Protein AF-A0A9D6YFM6-F1 (afdb_monomer_lite)

Foldseek 3Di:
DEEAEDPFDFDFFADPVLVVLLVVLLQVLLCVQCVPVHWDWYWYWDWDQDDDDDDPDFRTKIKIKTWTAFGQDPDDPCPSVPCNQVSQVRGPRKDWDKDDDHNGTIMIIIITGGDPDGDPD

Secondary structure (DSSP, 8-state):
-EEE--S----B-S-HHHHHHHHHHHHHHHHHHHTTT--EEEEEEEEE--SSPPSTT---EEEEEEEEE----S----TTTTTHHHHHHTSTT-EEEEEEETTTEEEEEEEEEB-SSPPP-

Sequence (121 aa):
MTVDVPAAVPPVLGDRSQLMQVQLNLATNAIEAMAEAGGELILRTRVEALRGPLPRGAPATVVVEVAAFYTTKADGTGLGLSIVPALVEEQPGATIAVESAPRRGTTFRVAMPAVEGESPG

pLDDT: mean 81.33, std 14.36, range [44.56, 94.94]

Structure (mmCIF, N/CA/C/O backbone):
data_AF-A0A9D6YFM6-F1
#
_entry.id   AF-A0A9D6YFM6-F1
#
loop_
_atom_site.group_PDB
_atom_site.id
_atom_site.type_symbol
_atom_site.label_atom_id
_atom_site.label_alt_id
_atom_site.label_comp_id
_atom_site.label_asym_id
_atom_site.label_entity_id
_atom_site.label_seq_id
_atom_site.pdbx_PDB_ins_code
_atom_site.Cartn_x
_atom_site.Cartn_y
_atom_site.Cartn_z
_atom_site.occupancy
_atom_site.B_iso_or_equiv
_atom_site.auth_seq_id
_atom_site.auth_comp_id
_atom_site.auth_asym_id
_atom_site.auth_atom_id
_atom_site.pdbx_PDB_model_num
ATOM 1 N N . MET A 1 1 ? -0.130 6.367 -15.678 1.00 87.06 1 MET A N 1
ATOM 2 C CA . MET A 1 1 ? -0.482 6.228 -14.252 1.00 87.06 1 MET A CA 1
ATOM 3 C C . MET A 1 1 ? -1.989 6.211 -14.163 1.00 87.06 1 MET A C 1
ATOM 5 O O . MET A 1 1 ? -2.606 7.097 -14.743 1.00 87.06 1 MET A O 1
ATOM 9 N N . THR A 1 2 ? -2.541 5.239 -13.451 1.00 93.12 2 THR A N 1
ATOM 10 C CA . THR A 1 2 ? -3.982 5.075 -13.249 1.00 93.12 2 THR A CA 1
ATOM 11 C C . THR A 1 2 ? -4.283 5.150 -11.758 1.00 93.12 2 THR A C 1
ATOM 13 O O . THR A 1 2 ? -3.573 4.546 -10.956 1.00 93.12 2 THR A O 1
ATOM 16 N N . VAL A 1 3 ? -5.307 5.919 -11.390 1.00 93.56 3 VAL A N 1
ATOM 17 C CA . VAL A 1 3 ? -5.756 6.088 -10.003 1.00 93.56 3 VAL A CA 1
ATOM 18 C C . VAL A 1 3 ? -7.203 5.622 -9.917 1.00 93.56 3 VAL A C 1
ATOM 20 O O . VAL A 1 3 ? -8.061 6.145 -10.622 1.00 93.56 3 VAL A O 1
ATOM 23 N N . ASP A 1 4 ? -7.449 4.627 -9.075 1.00 93.94 4 ASP A N 1
ATOM 24 C CA . ASP A 1 4 ? -8.744 3.977 -8.887 1.00 93.94 4 ASP A CA 1
ATOM 25 C C . ASP A 1 4 ? -9.110 4.024 -7.399 1.00 93.94 4 ASP A C 1
ATOM 27 O O . ASP A 1 4 ? -8.656 3.212 -6.594 1.00 93.94 4 ASP A O 1
ATOM 31 N N . VAL A 1 5 ? -9.866 5.049 -7.010 1.00 90.75 5 VAL A N 1
ATOM 32 C CA . VAL A 1 5 ? -10.253 5.293 -5.617 1.00 90.75 5 VAL A CA 1
ATOM 33 C C . VAL A 1 5 ? -11.779 5.378 -5.548 1.00 90.75 5 VAL A C 1
ATOM 35 O O . VAL A 1 5 ? -12.371 6.140 -6.317 1.00 90.75 5 VAL A O 1
ATOM 38 N N . PRO A 1 6 ? -12.438 4.622 -4.649 1.00 88.81 6 PRO A N 1
ATOM 39 C CA . PRO A 1 6 ? -13.878 4.710 -4.452 1.00 88.81 6 PRO A CA 1
ATOM 40 C C . PRO A 1 6 ? -14.305 6.128 -4.065 1.00 88.81 6 PRO A C 1
ATOM 42 O O . PRO A 1 6 ? -13.567 6.840 -3.389 1.00 88.81 6 PRO A O 1
ATOM 45 N N . ALA A 1 7 ? -15.534 6.511 -4.422 1.00 85.69 7 ALA A N 1
ATOM 46 C CA . ALA A 1 7 ? -16.086 7.826 -4.080 1.00 85.69 7 ALA A CA 1
ATOM 47 C C . ALA A 1 7 ? -16.123 8.096 -2.564 1.00 85.69 7 ALA A C 1
ATOM 49 O O . ALA A 1 7 ? -16.061 9.246 -2.141 1.00 85.69 7 ALA A O 1
ATOM 50 N N . ALA A 1 8 ? -16.213 7.035 -1.759 1.00 86.00 8 ALA A N 1
ATOM 51 C CA . ALA A 1 8 ? -16.137 7.101 -0.311 1.00 86.00 8 ALA A CA 1
ATOM 52 C C . ALA A 1 8 ? -15.211 5.999 0.209 1.00 86.00 8 ALA A C 1
ATOM 54 O O . ALA A 1 8 ? -15.363 4.825 -0.137 1.00 86.00 8 ALA A O 1
ATOM 55 N N . VAL A 1 9 ? -14.270 6.390 1.064 1.00 87.19 9 VAL A N 1
ATOM 56 C CA . VAL A 1 9 ? -13.385 5.489 1.801 1.00 87.19 9 VAL A CA 1
ATOM 57 C C . VAL A 1 9 ? -13.554 5.831 3.280 1.00 87.19 9 VAL A C 1
ATOM 59 O O . VAL A 1 9 ? -13.478 7.017 3.624 1.00 87.19 9 VAL A O 1
ATOM 62 N N . PRO A 1 10 ? -13.834 4.845 4.150 1.00 89.44 10 PRO A N 1
ATOM 63 C CA . PRO A 1 10 ? -13.932 5.106 5.575 1.00 89.44 10 PRO A CA 1
ATOM 64 C C . PRO A 1 10 ? -12.566 5.558 6.116 1.00 89.44 10 PRO A C 1
ATOM 66 O O . PRO A 1 10 ? -11.527 5.134 5.597 1.00 89.44 10 PRO A O 1
ATOM 69 N N . PRO A 1 11 ? -12.547 6.407 7.150 1.00 89.56 11 PRO A N 1
ATOM 70 C CA . PRO A 1 11 ? -11.308 6.840 7.769 1.00 89.56 11 PRO A CA 1
ATOM 71 C C . PRO A 1 11 ? -10.564 5.649 8.383 1.00 89.56 11 PRO A C 1
ATOM 73 O O . PRO A 1 11 ? -11.156 4.648 8.788 1.00 89.56 11 PRO A O 1
ATOM 76 N N . VAL A 1 12 ? -9.244 5.780 8.471 1.00 90.12 12 VAL A N 1
ATOM 77 C CA . VAL A 1 12 ? -8.339 4.828 9.127 1.00 90.12 12 VAL A CA 1
ATOM 78 C C . VAL A 1 12 ? -7.552 5.562 10.206 1.00 90.12 12 VAL A C 1
ATOM 80 O O . VAL A 1 12 ? -7.295 6.761 10.081 1.00 90.12 12 VAL A O 1
ATOM 83 N N . LEU A 1 13 ? -7.161 4.857 11.267 1.00 87.06 13 LEU A N 1
ATOM 84 C CA . LEU A 1 13 ? -6.239 5.408 12.261 1.00 87.06 13 LEU A CA 1
ATOM 85 C C . LEU A 1 13 ? -4.803 5.312 11.748 1.00 87.06 13 LEU A C 1
ATOM 87 O O . LEU A 1 13 ? -4.352 4.236 11.366 1.00 87.06 13 LEU A O 1
ATOM 91 N N . GLY A 1 14 ? -4.081 6.426 11.791 1.00 88.31 14 GLY A N 1
ATOM 92 C CA . GLY A 1 14 ? -2.666 6.467 11.446 1.00 88.31 14 GLY A CA 1
ATOM 93 C C . GLY A 1 14 ? -2.138 7.888 11.313 1.00 88.31 14 GLY A C 1
ATOM 94 O O . GLY A 1 14 ? -2.898 8.861 11.290 1.00 88.31 14 GLY A O 1
ATOM 95 N N . ASP A 1 15 ? -0.821 8.008 11.210 1.00 94.19 15 ASP A N 1
ATOM 96 C CA . ASP A 1 15 ? -0.162 9.273 10.922 1.00 94.19 15 ASP A CA 1
ATOM 97 C C . ASP A 1 15 ? -0.226 9.568 9.416 1.00 94.19 15 ASP A C 1
ATOM 99 O O . ASP A 1 15 ? 0.347 8.868 8.575 1.00 94.19 15 ASP A O 1
ATOM 103 N N . ARG A 1 16 ? -0.923 10.651 9.057 1.00 92.38 16 ARG A N 1
ATOM 104 C CA . ARG A 1 16 ? -1.108 11.072 7.661 1.00 92.38 16 ARG A CA 1
ATOM 105 C C . ARG A 1 16 ? 0.217 11.305 6.930 1.00 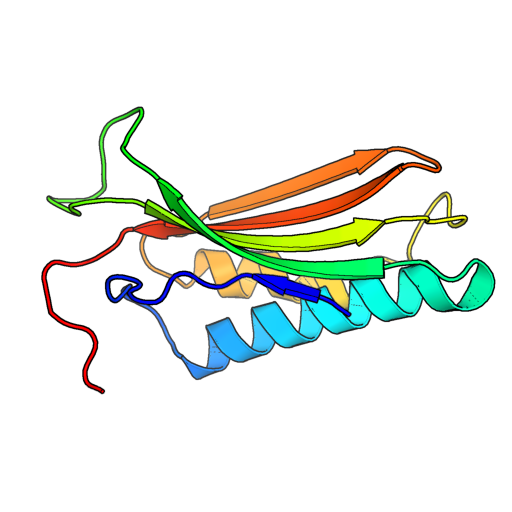92.38 16 ARG A C 1
ATOM 107 O O . ARG A 1 16 ? 0.302 11.028 5.735 1.00 92.38 16 ARG A O 1
ATOM 114 N N . SER A 1 17 ? 1.221 11.862 7.605 1.00 93.56 17 SER A N 1
ATOM 115 C CA . SER A 1 17 ? 2.514 12.183 6.994 1.00 93.56 17 SER A CA 1
ATOM 116 C C . SER A 1 17 ? 3.327 10.920 6.710 1.00 93.56 17 SER A C 1
ATOM 118 O O . SER A 1 17 ? 3.870 10.783 5.613 1.00 93.56 17 SER A O 1
ATOM 120 N N . GLN A 1 18 ? 3.314 9.953 7.630 1.00 94.06 18 GLN A N 1
ATOM 121 C CA . GLN A 1 18 ? 3.963 8.653 7.451 1.00 94.06 18 GLN A CA 1
ATOM 122 C C . GLN A 1 18 ? 3.280 7.837 6.349 1.00 94.06 18 GLN A C 1
ATOM 124 O O . GLN A 1 18 ? 3.955 7.302 5.472 1.00 94.06 18 GLN A O 1
ATOM 129 N N . LEU A 1 19 ? 1.944 7.811 6.318 1.00 92.38 19 LEU A N 1
ATOM 130 C CA . LEU A 1 19 ? 1.184 7.142 5.257 1.00 92.38 19 LEU A CA 1
ATOM 131 C C . LEU A 1 19 ? 1.419 7.774 3.880 1.00 92.38 19 LEU A C 1
ATOM 133 O O . LEU A 1 19 ? 1.541 7.062 2.882 1.00 92.38 19 LEU A O 1
ATOM 137 N N . MET A 1 20 ? 1.531 9.103 3.814 1.00 92.56 20 MET A N 1
ATOM 138 C CA . MET A 1 20 ? 1.923 9.798 2.587 1.00 92.56 20 MET A CA 1
ATOM 139 C C . MET A 1 20 ? 3.337 9.391 2.154 1.00 92.56 20 MET A C 1
ATOM 141 O O . MET A 1 20 ? 3.570 9.117 0.979 1.00 92.56 20 MET A O 1
ATOM 145 N N . GLN A 1 21 ? 4.278 9.294 3.094 1.00 92.56 21 GLN A N 1
ATOM 146 C CA . GLN A 1 21 ? 5.642 8.861 2.802 1.00 92.56 21 GLN A CA 1
ATOM 147 C C . GLN A 1 21 ? 5.698 7.407 2.309 1.00 92.56 21 GLN A C 1
ATOM 149 O O . GLN A 1 21 ? 6.418 7.122 1.354 1.00 92.56 21 GLN A O 1
ATOM 154 N N . VAL A 1 22 ? 4.894 6.504 2.882 1.00 92.62 22 VAL A N 1
ATOM 155 C CA . VAL A 1 22 ? 4.722 5.129 2.381 1.00 92.62 22 VAL A CA 1
ATOM 156 C C . VAL A 1 22 ? 4.281 5.143 0.919 1.00 92.62 22 VAL A C 1
ATOM 158 O O . VAL A 1 22 ? 4.918 4.506 0.080 1.00 92.62 22 VAL A O 1
ATOM 161 N N . GLN A 1 23 ? 3.236 5.906 0.592 1.00 90.94 23 GLN A N 1
ATOM 162 C CA . GLN A 1 23 ? 2.719 5.997 -0.777 1.00 90.94 23 GLN A CA 1
ATOM 163 C C . GLN A 1 23 ? 3.770 6.541 -1.749 1.00 90.94 23 GLN A C 1
ATOM 165 O O . GLN A 1 23 ? 3.963 5.972 -2.823 1.00 90.94 23 GLN A O 1
ATOM 170 N N . LEU A 1 24 ? 4.487 7.600 -1.364 1.00 91.31 24 LEU A N 1
ATOM 171 C CA . LEU A 1 24 ? 5.536 8.198 -2.190 1.00 91.31 24 LEU A CA 1
ATOM 172 C C . LEU A 1 24 ? 6.703 7.236 -2.428 1.00 91.31 24 LEU A C 1
ATOM 174 O O . LEU A 1 24 ? 7.169 7.119 -3.560 1.00 91.31 24 LEU A O 1
ATOM 178 N N . ASN A 1 25 ? 7.145 6.514 -1.400 1.00 90.75 25 ASN A N 1
ATOM 179 C CA . ASN A 1 25 ? 8.236 5.550 -1.525 1.00 90.75 25 ASN A CA 1
ATOM 180 C C . ASN A 1 25 ? 7.853 4.385 -2.442 1.00 90.75 25 ASN A C 1
ATOM 182 O O . ASN A 1 25 ? 8.623 4.014 -3.328 1.00 90.75 25 ASN A O 1
ATOM 186 N N . LEU A 1 26 ? 6.643 3.841 -2.278 1.00 90.94 26 LEU A N 1
ATOM 187 C CA . LEU A 1 26 ? 6.140 2.760 -3.124 1.00 90.94 26 LEU A CA 1
ATOM 188 C C . LEU A 1 26 ? 5.956 3.211 -4.579 1.00 90.94 26 LEU A C 1
ATOM 190 O O . LEU A 1 26 ? 6.362 2.494 -5.494 1.00 90.94 26 LEU A O 1
ATOM 194 N N . ALA A 1 27 ? 5.395 4.403 -4.803 1.00 90.00 27 ALA A N 1
ATOM 195 C CA . ALA A 1 27 ? 5.218 4.960 -6.142 1.00 90.00 27 ALA A CA 1
ATOM 196 C C . ALA A 1 27 ? 6.563 5.257 -6.823 1.00 90.00 27 ALA A C 1
ATOM 198 O O . ALA A 1 27 ? 6.737 4.941 -7.998 1.00 90.00 27 ALA A O 1
ATOM 199 N N . THR A 1 28 ? 7.533 5.800 -6.083 1.00 88.69 28 THR A N 1
ATOM 200 C CA . THR A 1 28 ? 8.889 6.056 -6.592 1.00 88.69 28 THR A CA 1
ATOM 201 C C . THR A 1 28 ? 9.569 4.748 -6.983 1.00 88.69 28 THR A C 1
ATOM 203 O O . THR A 1 28 ? 10.030 4.615 -8.113 1.00 88.69 28 THR A O 1
ATOM 206 N N . ASN A 1 29 ? 9.520 3.736 -6.111 1.00 86.44 29 ASN A N 1
ATOM 207 C CA . ASN A 1 29 ? 10.062 2.408 -6.400 1.00 86.44 29 ASN A CA 1
ATOM 208 C C . ASN A 1 29 ? 9.400 1.766 -7.636 1.00 86.44 29 ASN A C 1
ATOM 210 O O . ASN A 1 29 ? 10.068 1.143 -8.459 1.00 86.44 29 ASN A O 1
ATOM 214 N N . ALA A 1 30 ? 8.088 1.943 -7.800 1.00 86.44 30 ALA A N 1
ATOM 215 C CA . ALA A 1 30 ? 7.368 1.475 -8.979 1.00 86.44 30 ALA A CA 1
ATOM 216 C C . ALA A 1 30 ? 7.828 2.194 -10.263 1.00 86.44 30 ALA A C 1
ATOM 218 O O . ALA A 1 30 ? 8.066 1.540 -11.277 1.00 86.44 30 ALA A O 1
ATOM 219 N N . ILE A 1 31 ? 8.006 3.518 -10.228 1.00 86.50 31 ILE A N 1
ATOM 220 C CA . ILE A 1 31 ? 8.504 4.309 -11.366 1.00 86.50 31 ILE A CA 1
ATOM 221 C C . ILE A 1 31 ? 9.936 3.899 -11.741 1.00 86.50 31 ILE A C 1
ATOM 223 O O . ILE A 1 31 ? 10.224 3.676 -12.916 1.00 86.50 31 ILE A O 1
ATOM 227 N N . GLU A 1 32 ? 10.819 3.730 -10.758 1.00 84.06 32 GLU A N 1
ATOM 228 C CA . GLU A 1 32 ? 12.207 3.295 -10.965 1.00 84.06 32 GLU A CA 1
ATOM 229 C C . GLU A 1 32 ? 12.314 1.878 -11.554 1.00 84.06 32 GLU A C 1
ATOM 231 O O . GLU A 1 32 ? 13.238 1.579 -12.324 1.00 84.06 32 GLU A O 1
ATOM 236 N N . ALA A 1 33 ? 11.370 0.995 -11.215 1.00 79.50 33 ALA A N 1
ATOM 237 C CA . ALA A 1 33 ? 11.284 -0.350 -11.778 1.00 79.50 33 ALA A CA 1
ATOM 238 C C . ALA A 1 33 ? 10.860 -0.344 -13.258 1.00 79.50 33 ALA A C 1
ATOM 240 O O . ALA A 1 33 ? 11.297 -1.202 -14.024 1.00 79.50 33 ALA A O 1
ATOM 241 N N . MET A 1 34 ? 10.057 0.641 -13.668 1.00 83.50 34 MET A N 1
ATOM 242 C CA . MET A 1 34 ? 9.565 0.796 -15.042 1.00 83.50 34 MET A CA 1
ATOM 243 C C . MET A 1 34 ? 10.477 1.658 -15.929 1.00 83.50 34 MET A C 1
ATOM 245 O O . MET A 1 34 ? 10.216 1.777 -17.124 1.00 83.50 34 MET A O 1
ATOM 249 N N . ALA A 1 35 ? 11.537 2.264 -15.382 1.00 83.06 35 ALA A N 1
ATOM 250 C CA . ALA A 1 35 ? 12.348 3.269 -16.077 1.00 83.06 35 ALA A CA 1
ATOM 251 C C . ALA A 1 35 ? 12.946 2.798 -17.422 1.00 83.06 35 ALA A C 1
ATOM 253 O O . ALA A 1 35 ? 13.111 3.607 -18.330 1.00 83.06 35 ALA A O 1
ATOM 254 N N . GLU A 1 36 ? 13.258 1.506 -17.561 1.00 78.00 36 GLU A N 1
ATOM 255 C CA . GLU A 1 36 ? 13.866 0.943 -18.779 1.00 78.00 36 GLU A CA 1
ATOM 256 C C . GLU A 1 36 ? 12.839 0.350 -19.749 1.00 78.00 36 GLU A C 1
ATOM 258 O O . GLU A 1 36 ? 12.910 0.575 -20.955 1.00 78.00 36 GLU A O 1
ATOM 263 N N . ALA A 1 37 ? 11.896 -0.438 -19.231 1.00 77.19 37 ALA A N 1
ATOM 264 C CA . ALA A 1 37 ? 10.959 -1.216 -20.042 1.00 77.19 37 ALA A CA 1
ATOM 265 C C . ALA A 1 37 ? 9.636 -0.489 -20.315 1.00 77.19 37 ALA A C 1
ATOM 267 O O . ALA A 1 37 ? 8.812 -0.970 -21.093 1.00 77.19 37 ALA A O 1
ATOM 268 N N . GLY A 1 38 ? 9.418 0.645 -19.647 1.00 80.19 38 GLY A N 1
ATOM 269 C CA . GLY A 1 38 ? 8.094 1.221 -19.501 1.00 80.19 38 GLY A CA 1
ATOM 270 C C . GLY A 1 38 ? 7.185 0.332 -18.652 1.00 80.19 38 GLY A C 1
ATOM 271 O O . GLY A 1 38 ? 7.593 -0.691 -18.098 1.00 80.19 38 GLY A O 1
ATOM 272 N N . GLY A 1 39 ? 5.932 0.751 -18.534 1.00 84.75 39 GLY A N 1
ATOM 273 C CA . GLY A 1 39 ? 4.946 0.054 -17.729 1.00 84.75 39 GLY A CA 1
ATOM 274 C C . GLY A 1 39 ? 3.802 0.959 -17.313 1.00 84.75 39 GLY A C 1
ATOM 275 O O . GLY A 1 39 ? 3.702 2.114 -17.739 1.00 84.75 39 GLY A O 1
ATOM 276 N N . GLU A 1 40 ? 2.941 0.425 -16.457 1.00 89.94 40 GLU A N 1
ATOM 277 C CA . GLU A 1 40 ? 1.834 1.172 -15.875 1.00 89.94 40 GLU A CA 1
ATOM 278 C C . GLU A 1 40 ? 1.909 1.148 -14.347 1.00 89.94 40 GLU A C 1
ATOM 280 O O . GLU A 1 40 ? 1.856 0.084 -13.729 1.00 89.94 40 GLU A O 1
ATOM 285 N N . LEU A 1 41 ? 1.994 2.342 -13.746 1.00 90.81 41 LEU A N 1
ATOM 286 C CA . LEU A 1 41 ? 1.739 2.545 -12.321 1.00 90.81 41 LEU A CA 1
ATOM 287 C C . LEU A 1 41 ? 0.231 2.622 -12.083 1.00 90.81 41 LEU A C 1
ATOM 289 O O . LEU A 1 41 ? -0.427 3.514 -12.628 1.00 90.81 41 LEU A O 1
ATOM 293 N N . ILE A 1 42 ? -0.281 1.743 -11.228 1.00 93.06 42 ILE A N 1
ATOM 294 C CA . ILE A 1 42 ? -1.666 1.731 -10.765 1.00 93.06 42 ILE A CA 1
ATOM 295 C C . ILE A 1 42 ? -1.684 1.963 -9.255 1.00 93.06 42 ILE A C 1
ATOM 297 O O . ILE A 1 42 ? -1.072 1.211 -8.497 1.00 93.06 42 ILE A O 1
ATOM 301 N N . LEU A 1 43 ? -2.408 2.996 -8.835 1.00 93.50 43 LEU A N 1
ATOM 302 C CA . LEU A 1 43 ? -2.743 3.271 -7.442 1.00 93.50 43 LEU A CA 1
ATOM 303 C C . LEU A 1 43 ? -4.219 2.949 -7.248 1.00 93.50 43 LEU A C 1
ATOM 305 O O . LEU A 1 43 ? -5.066 3.554 -7.906 1.00 93.50 43 LEU A O 1
ATOM 309 N N . ARG A 1 44 ? -4.533 1.996 -6.372 1.00 94.94 44 ARG A N 1
ATOM 310 C CA . ARG A 1 44 ? -5.917 1.599 -6.116 1.00 94.94 44 ARG A CA 1
ATOM 311 C C . ARG A 1 44 ? -6.234 1.588 -4.633 1.00 94.94 44 ARG A C 1
ATOM 313 O O . ARG A 1 44 ? -5.442 1.091 -3.844 1.00 94.94 44 ARG A O 1
ATOM 320 N N . THR A 1 45 ? -7.427 2.044 -4.277 1.00 94.44 45 THR A N 1
ATOM 321 C CA . THR A 1 45 ? -7.993 1.844 -2.942 1.00 94.44 45 THR A CA 1
ATOM 322 C C . THR A 1 45 ? -9.168 0.877 -3.019 1.00 94.44 45 THR A C 1
ATOM 324 O O . THR A 1 45 ? -10.011 0.974 -3.907 1.00 94.44 45 THR A O 1
ATOM 327 N N . ARG A 1 46 ? -9.251 -0.065 -2.082 1.00 92.69 46 ARG A N 1
ATOM 328 C CA . ARG A 1 46 ? -10.389 -0.977 -1.931 1.00 92.69 46 ARG A CA 1
ATOM 329 C C . ARG A 1 46 ? -10.883 -0.945 -0.494 1.00 92.69 46 ARG A C 1
ATOM 331 O O . ARG A 1 46 ? -10.091 -0.854 0.439 1.00 92.69 46 ARG A O 1
ATOM 338 N N . VAL A 1 47 ? -12.197 -1.039 -0.330 1.00 90.88 47 VAL A N 1
ATOM 339 C CA . VAL A 1 47 ? -12.828 -1.308 0.964 1.00 90.88 47 VAL A CA 1
ATOM 340 C C . VAL A 1 47 ? -13.254 -2.764 0.934 1.00 90.88 47 VAL A C 1
ATOM 342 O O . VAL A 1 47 ? -14.121 -3.142 0.145 1.00 90.88 47 VAL A O 1
ATOM 345 N N . GLU A 1 48 ? -12.602 -3.593 1.739 1.00 88.06 48 GLU A N 1
ATOM 346 C CA . GLU A 1 48 ? -12.838 -5.031 1.746 1.00 88.06 48 GLU A CA 1
ATOM 347 C C . GLU A 1 48 ? -13.663 -5.443 2.967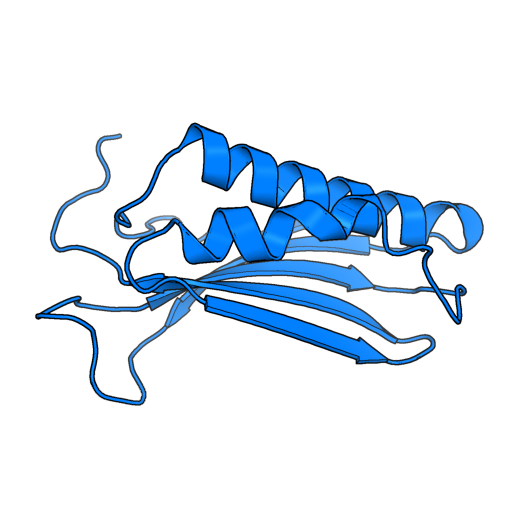 1.00 88.06 48 GLU A C 1
ATOM 349 O O . GLU A 1 48 ? -13.377 -5.061 4.107 1.00 88.06 48 GLU A O 1
ATOM 354 N N . ALA A 1 49 ? -14.704 -6.240 2.702 1.00 73.12 49 ALA A N 1
ATOM 355 C CA . ALA A 1 49 ? -15.462 -6.935 3.731 1.00 73.12 49 ALA A CA 1
ATOM 356 C C . ALA A 1 49 ? -14.622 -8.084 4.308 1.00 73.12 49 ALA A C 1
ATOM 358 O O . ALA A 1 49 ? -13.859 -8.751 3.608 1.00 73.12 49 ALA A O 1
ATOM 359 N N . LEU A 1 50 ? -14.766 -8.311 5.606 1.00 64.69 50 LEU A N 1
ATOM 360 C CA . LEU A 1 50 ? -13.760 -8.994 6.409 1.00 64.69 50 LEU A CA 1
ATOM 361 C C . LEU A 1 50 ? -13.686 -10.504 6.198 1.00 64.69 50 LEU A C 1
ATOM 363 O O . LEU A 1 50 ? -14.700 -11.190 6.069 1.00 64.69 50 LEU A O 1
ATOM 367 N N . ARG A 1 51 ? -12.463 -11.034 6.309 1.00 56.16 51 ARG A N 1
ATOM 368 C CA . ARG A 1 51 ? -12.190 -12.456 6.556 1.00 56.16 51 ARG A CA 1
ATOM 369 C C . ARG A 1 51 ? -11.235 -12.597 7.750 1.00 56.16 51 ARG A C 1
ATOM 371 O O . ARG A 1 51 ? -10.029 -12.673 7.563 1.00 56.16 51 ARG A O 1
ATOM 378 N N . GLY A 1 52 ? -11.771 -12.622 8.974 1.00 62.09 52 GLY A N 1
ATOM 379 C CA . GLY A 1 52 ? -11.000 -12.839 10.213 1.00 62.09 52 GLY A CA 1
ATOM 380 C C . GLY A 1 52 ? -11.354 -11.868 11.352 1.00 62.09 52 GLY A C 1
ATOM 381 O O . GLY A 1 52 ? -12.146 -10.949 11.138 1.00 62.09 52 GLY A O 1
ATOM 382 N N . PRO A 1 53 ? -10.816 -12.073 12.572 1.00 61.12 53 PRO A N 1
ATOM 383 C CA . PRO A 1 53 ? -11.042 -11.171 13.699 1.00 61.12 53 PRO A CA 1
ATOM 384 C C . PRO A 1 53 ? -10.323 -9.837 13.472 1.00 61.12 53 PRO A C 1
ATOM 386 O O . PRO A 1 53 ? -9.113 -9.804 13.261 1.00 61.12 53 PRO A O 1
ATOM 389 N N . LEU A 1 54 ? -11.067 -8.734 13.537 1.00 64.06 54 LEU A N 1
ATOM 390 C CA . LEU A 1 54 ? -10.490 -7.395 13.493 1.00 64.06 54 LEU A CA 1
ATOM 391 C C . LEU A 1 54 ? -9.932 -6.955 14.848 1.00 64.06 54 LEU A C 1
ATOM 393 O O . LEU A 1 54 ? -10.448 -7.358 15.896 1.00 64.06 54 LEU A O 1
ATOM 397 N N . PRO A 1 55 ? -8.966 -6.022 14.848 1.00 64.38 55 PRO A N 1
ATOM 398 C CA . PRO A 1 55 ? -8.728 -5.176 16.006 1.00 64.38 55 PRO A CA 1
ATOM 399 C C . PRO A 1 55 ? -10.033 -4.459 16.406 1.00 64.38 55 PRO A C 1
ATOM 401 O O . PRO A 1 55 ? -10.663 -3.805 15.579 1.00 64.38 55 PRO A O 1
ATOM 404 N N . ARG A 1 56 ? -10.451 -4.636 17.668 1.00 63.03 56 ARG A N 1
ATOM 405 C CA . ARG A 1 56 ? -11.528 -3.926 18.399 1.00 63.03 56 ARG A CA 1
ATOM 406 C C . ARG A 1 56 ? -12.551 -3.151 17.538 1.00 63.03 56 ARG A C 1
ATOM 408 O O . ARG A 1 56 ? -12.528 -1.927 17.518 1.00 63.03 56 ARG A O 1
ATOM 415 N N . GLY A 1 57 ? -13.500 -3.852 16.915 1.00 65.81 57 GLY A N 1
ATOM 416 C CA . GLY A 1 57 ? -14.723 -3.222 16.392 1.00 65.81 57 GLY A CA 1
ATOM 417 C C . GLY A 1 57 ? -14.573 -2.383 15.119 1.00 65.81 57 GLY A C 1
ATOM 418 O O . GLY A 1 57 ? -15.487 -1.635 14.797 1.00 65.81 57 GLY A O 1
ATOM 419 N N . ALA A 1 58 ? -13.466 -2.498 14.380 1.00 75.62 58 ALA A N 1
ATOM 420 C CA . ALA A 1 58 ? -13.381 -1.889 13.053 1.00 75.62 58 ALA A CA 1
ATOM 421 C C . ALA A 1 58 ? -14.503 -2.434 12.115 1.00 75.62 58 ALA A C 1
ATOM 423 O O . ALA A 1 58 ? -14.883 -3.602 12.225 1.00 75.62 58 ALA A O 1
ATOM 424 N N . PRO A 1 59 ? -15.077 -1.623 11.204 1.00 80.19 59 PRO A N 1
ATOM 425 C CA . PRO A 1 59 ? -16.172 -2.073 10.336 1.00 80.19 59 PRO A CA 1
ATOM 426 C C . PRO A 1 59 ? -15.691 -2.749 9.041 1.00 80.19 59 PRO A C 1
ATOM 428 O O . PRO A 1 59 ? -16.439 -3.502 8.417 1.00 80.19 59 PRO A O 1
ATOM 431 N N . ALA A 1 60 ? -14.455 -2.475 8.613 1.00 86.38 60 ALA A N 1
ATOM 432 C CA . ALA A 1 60 ? -13.883 -2.950 7.355 1.00 86.38 60 ALA A CA 1
ATOM 433 C C . ALA A 1 60 ? -12.350 -2.837 7.360 1.00 86.38 60 ALA A C 1
ATOM 435 O O . ALA A 1 60 ? -11.752 -2.285 8.288 1.00 86.38 60 ALA A O 1
ATOM 436 N N . THR A 1 61 ? -11.719 -3.309 6.285 1.00 88.56 61 THR A N 1
ATOM 437 C CA . THR A 1 61 ? -10.305 -3.051 5.994 1.00 88.56 61 THR A CA 1
ATOM 438 C C . THR A 1 61 ? -10.195 -2.165 4.757 1.00 88.56 61 THR A C 1
ATOM 440 O O . THR A 1 61 ? -10.789 -2.457 3.719 1.00 88.56 61 THR A O 1
ATOM 443 N N . VAL A 1 62 ? -9.429 -1.081 4.864 1.00 89.88 62 VAL A N 1
ATOM 444 C CA . VAL A 1 62 ? -9.042 -0.243 3.727 1.00 89.88 62 VAL A CA 1
ATOM 445 C C . VAL A 1 62 ? -7.714 -0.755 3.199 1.00 89.88 62 VAL A C 1
ATOM 447 O O . VAL A 1 62 ? -6.726 -0.795 3.928 1.00 89.88 62 VAL A O 1
ATOM 450 N N . VAL A 1 63 ? -7.691 -1.146 1.931 1.00 91.44 63 VAL A N 1
ATOM 451 C CA . VAL A 1 63 ? -6.497 -1.650 1.254 1.00 91.44 63 VAL A CA 1
ATOM 452 C C . VAL A 1 63 ? -6.052 -0.630 0.220 1.00 91.44 63 VAL A C 1
ATOM 454 O O . VAL A 1 63 ? -6.829 -0.248 -0.652 1.00 91.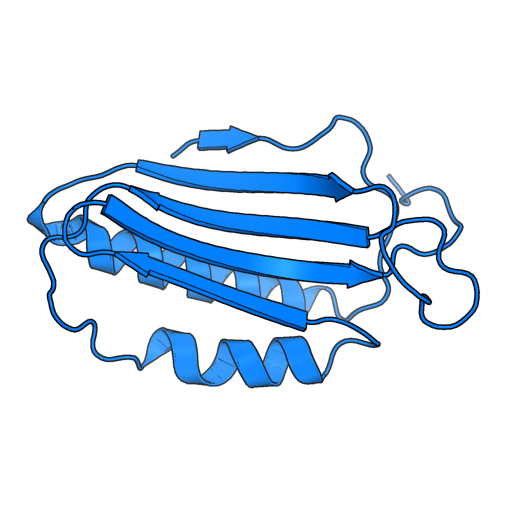44 63 VAL A O 1
ATOM 457 N N . VAL A 1 64 ? -4.797 -0.203 0.310 1.00 91.69 64 VAL A N 1
ATOM 458 C CA . VAL A 1 64 ? -4.119 0.624 -0.686 1.00 91.69 64 VAL A CA 1
ATOM 459 C C . VAL A 1 64 ? -3.153 -0.264 -1.459 1.00 91.69 64 VAL A C 1
ATOM 461 O O . VAL A 1 64 ? -2.242 -0.859 -0.886 1.00 91.69 64 VAL A O 1
ATOM 464 N N . GLU A 1 65 ? -3.358 -0.362 -2.765 1.00 92.19 65 GLU A N 1
ATOM 465 C CA . GLU A 1 65 ? -2.540 -1.140 -3.686 1.00 92.19 65 GLU A CA 1
ATOM 466 C C . GLU A 1 65 ? -1.683 -0.197 -4.536 1.00 92.19 65 GLU A C 1
ATOM 468 O O . GLU A 1 65 ? -2.201 0.710 -5.192 1.00 92.19 65 GLU A O 1
ATOM 473 N N . VAL A 1 66 ? -0.374 -0.441 -4.561 1.00 89.94 66 VAL A N 1
ATOM 474 C CA . VAL A 1 66 ? 0.572 0.215 -5.468 1.00 89.94 66 VAL A CA 1
ATOM 475 C C . VAL A 1 66 ? 1.165 -0.856 -6.369 1.00 89.94 66 VAL A C 1
ATOM 477 O O . VAL A 1 66 ? 1.962 -1.681 -5.920 1.00 89.94 66 VAL A O 1
ATOM 480 N N . ALA A 1 67 ? 0.757 -0.863 -7.634 1.00 85.75 67 ALA A N 1
ATOM 481 C CA . ALA A 1 67 ? 1.190 -1.852 -8.609 1.00 85.75 67 ALA A CA 1
ATOM 482 C C . ALA A 1 67 ? 1.981 -1.205 -9.748 1.00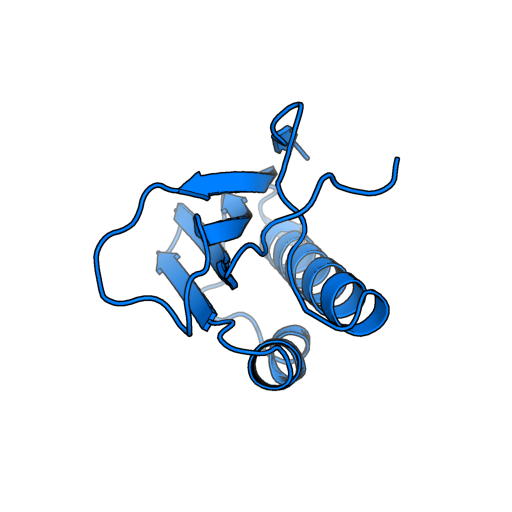 85.75 67 ALA A C 1
ATOM 484 O O . ALA A 1 67 ? 1.554 -0.204 -10.318 1.00 85.75 67 ALA A O 1
ATOM 485 N N . ALA A 1 68 ? 3.111 -1.810 -10.102 1.00 84.00 68 ALA A N 1
ATOM 486 C CA . ALA A 1 68 ? 3.841 -1.548 -11.338 1.00 84.00 68 ALA A CA 1
ATOM 487 C C . ALA A 1 68 ? 3.709 -2.770 -12.243 1.00 84.00 68 ALA A C 1
ATOM 489 O O . ALA A 1 68 ? 4.199 -3.844 -11.891 1.00 84.00 68 ALA A O 1
ATOM 490 N N . PHE A 1 69 ? 3.068 -2.609 -13.400 1.00 74.19 69 PHE A N 1
ATOM 491 C CA . PHE A 1 69 ? 2.992 -3.636 -14.439 1.00 74.19 69 PHE A CA 1
ATOM 492 C C . PHE A 1 69 ? 4.119 -3.439 -15.451 1.00 74.19 69 PHE A C 1
ATOM 494 O O . PHE A 1 69 ? 4.346 -2.316 -15.887 1.00 74.19 69 PHE A O 1
ATOM 501 N N . TYR A 1 70 ? 4.759 -4.547 -15.846 1.00 62.56 70 TYR A N 1
ATOM 502 C CA . TYR A 1 70 ? 6.035 -4.629 -16.577 1.00 62.56 70 TYR A CA 1
ATOM 503 C C . TYR A 1 70 ? 7.270 -4.231 -15.751 1.00 62.56 70 TYR A C 1
ATOM 505 O O . TYR A 1 70 ? 7.467 -3.088 -15.364 1.00 62.56 70 TYR A O 1
ATOM 513 N N . THR A 1 71 ? 8.133 -5.221 -15.506 1.00 53.75 71 THR A N 1
ATOM 514 C CA . THR A 1 71 ? 9.470 -5.053 -14.921 1.00 53.75 71 THR A CA 1
ATOM 515 C C . THR A 1 71 ? 10.457 -5.956 -15.661 1.00 53.75 71 THR A C 1
ATOM 517 O O . THR A 1 71 ? 10.162 -7.132 -15.909 1.00 53.75 71 THR A O 1
ATOM 520 N N . THR A 1 72 ? 11.613 -5.407 -16.039 1.00 51.47 72 THR A N 1
ATOM 521 C CA . THR A 1 72 ? 12.762 -6.145 -16.601 1.00 51.47 72 THR A CA 1
ATOM 522 C C . THR A 1 72 ? 13.838 -6.442 -15.562 1.00 51.47 72 THR A C 1
ATOM 524 O O . THR A 1 72 ? 14.725 -7.252 -15.830 1.00 51.47 72 THR A O 1
ATOM 527 N N . LYS A 1 73 ? 13.769 -5.832 -14.373 1.00 53.19 73 LYS A N 1
ATOM 528 C CA . LYS A 1 73 ? 14.771 -6.028 -13.323 1.00 53.19 73 LYS A CA 1
ATOM 529 C C . LYS A 1 73 ? 14.489 -7.336 -12.584 1.00 53.19 73 LYS A C 1
ATOM 531 O O . LYS A 1 73 ? 13.423 -7.502 -11.998 1.00 53.19 73 LYS A O 1
ATOM 536 N N . ALA A 1 74 ? 15.452 -8.258 -12.641 1.00 50.50 74 ALA A N 1
ATOM 537 C CA . ALA A 1 74 ? 15.451 -9.480 -11.836 1.00 50.50 74 ALA A CA 1
ATOM 538 C C . ALA A 1 74 ? 15.608 -9.164 -10.339 1.00 50.50 74 ALA A C 1
ATOM 540 O O . ALA A 1 74 ? 15.033 -9.866 -9.519 1.00 50.50 74 ALA A O 1
ATOM 541 N N . ASP A 1 75 ? 16.292 -8.060 -10.020 1.00 52.59 75 ASP A N 1
ATOM 542 C CA . ASP A 1 75 ? 16.557 -7.585 -8.666 1.00 52.59 75 ASP A CA 1
ATOM 543 C C . ASP A 1 75 ? 16.553 -6.046 -8.653 1.00 52.59 75 ASP A C 1
ATOM 545 O O . ASP A 1 75 ? 17.383 -5.394 -9.291 1.00 52.59 75 ASP A O 1
ATOM 549 N N . GLY A 1 76 ? 15.585 -5.441 -7.960 1.00 51.38 76 GLY A N 1
ATOM 550 C CA . GLY A 1 76 ? 15.600 -4.016 -7.622 1.00 51.38 76 GLY A CA 1
ATOM 551 C C . GLY A 1 76 ? 16.318 -3.826 -6.287 1.00 51.38 76 GLY A C 1
ATOM 552 O O . GLY A 1 76 ? 16.022 -4.531 -5.330 1.00 51.38 76 GLY A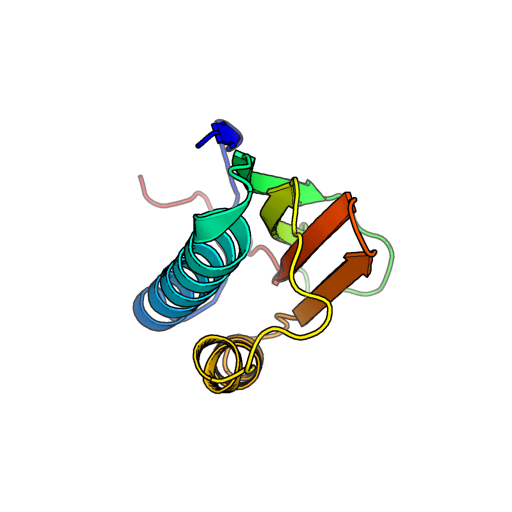 O 1
ATOM 553 N N . THR A 1 77 ? 17.248 -2.877 -6.209 1.00 48.94 77 THR A N 1
ATOM 554 C CA . THR A 1 77 ? 18.239 -2.683 -5.128 1.00 48.94 77 THR A CA 1
ATOM 555 C C . THR A 1 77 ? 17.684 -2.350 -3.727 1.00 48.94 77 THR A C 1
ATOM 557 O O . THR A 1 77 ? 18.461 -2.027 -2.835 1.00 48.94 77 THR A O 1
ATOM 560 N N . GLY A 1 78 ? 16.369 -2.431 -3.490 1.00 50.50 78 GLY A N 1
ATOM 561 C CA . GLY A 1 78 ? 15.746 -2.449 -2.155 1.00 50.50 78 GLY A CA 1
ATOM 562 C C . GLY A 1 78 ? 15.862 -1.180 -1.294 1.00 50.50 78 GLY A C 1
ATOM 563 O O . GLY A 1 78 ? 15.292 -1.140 -0.206 1.00 50.50 78 GLY A O 1
ATOM 564 N N . LEU A 1 79 ? 16.557 -0.131 -1.746 1.00 46.00 79 LEU A N 1
ATOM 565 C CA . LEU A 1 79 ? 16.907 1.015 -0.895 1.00 46.00 79 LEU A CA 1
ATOM 566 C C . LEU A 1 79 ? 15.697 1.890 -0.519 1.00 46.00 79 LEU A C 1
ATOM 568 O O . LEU A 1 79 ? 15.568 2.265 0.646 1.00 46.00 79 LEU A O 1
ATOM 572 N N . GLY A 1 80 ? 14.768 2.140 -1.451 1.00 53.12 80 GLY A N 1
ATOM 573 C CA . GLY A 1 80 ? 13.547 2.927 -1.196 1.00 53.12 80 GLY A CA 1
ATOM 574 C C . GLY A 1 80 ? 12.451 2.179 -0.424 1.00 53.12 80 GLY A C 1
ATOM 575 O O . GLY A 1 80 ? 11.566 2.797 0.163 1.00 53.12 80 GLY A O 1
ATOM 576 N N . LEU A 1 81 ? 12.526 0.844 -0.381 1.00 60.78 81 LEU A N 1
ATOM 577 C CA . LEU A 1 81 ? 11.576 -0.006 0.343 1.00 60.78 81 LEU A CA 1
ATOM 578 C C . LEU A 1 81 ? 11.945 -0.191 1.815 1.00 60.78 81 LEU A C 1
ATOM 580 O O . LEU A 1 81 ? 11.077 -0.554 2.597 1.00 60.78 81 LEU A O 1
ATOM 584 N N . SER A 1 82 ? 13.197 0.067 2.205 1.00 70.19 82 SER A N 1
ATOM 585 C CA . SER A 1 82 ? 13.704 -0.230 3.554 1.00 70.19 82 SER A CA 1
ATOM 586 C C . SER A 1 82 ? 12.905 0.430 4.686 1.00 70.19 82 SER A C 1
ATOM 588 O O . SER A 1 82 ? 12.752 -0.165 5.749 1.00 70.19 82 SER A O 1
ATOM 590 N N . ILE A 1 83 ? 12.347 1.622 4.453 1.00 85.94 83 ILE A N 1
ATOM 591 C CA . ILE A 1 83 ? 11.572 2.358 5.462 1.00 85.94 83 ILE A CA 1
ATOM 592 C C . ILE A 1 83 ? 10.073 2.036 5.437 1.00 85.94 83 ILE A C 1
ATOM 594 O O . ILE A 1 83 ? 9.373 2.307 6.407 1.00 85.94 83 ILE A O 1
ATOM 598 N N . VAL A 1 84 ? 9.557 1.462 4.344 1.00 91.38 84 VAL A N 1
ATOM 599 C CA . VAL A 1 84 ? 8.113 1.244 4.183 1.00 91.38 84 VAL A CA 1
ATOM 600 C C . VAL A 1 84 ? 7.557 0.258 5.220 1.00 91.38 84 VAL A C 1
ATOM 602 O O . VAL A 1 84 ? 6.567 0.619 5.853 1.00 91.38 84 VAL A O 1
ATOM 605 N N . PRO A 1 85 ? 8.158 -0.929 5.458 1.00 90.50 85 PRO A N 1
ATOM 606 C CA . PRO A 1 85 ? 7.698 -1.829 6.512 1.00 90.50 85 PRO A CA 1
ATOM 607 C C . PRO A 1 85 ? 7.657 -1.150 7.881 1.00 90.50 85 PRO A C 1
ATOM 609 O O . PRO A 1 85 ? 6.625 -1.206 8.536 1.00 90.50 85 PRO A O 1
ATOM 612 N N . ALA A 1 86 ? 8.710 -0.413 8.250 1.00 91.62 86 ALA A N 1
ATOM 613 C CA . ALA A 1 86 ? 8.768 0.301 9.524 1.00 91.62 86 ALA A CA 1
ATOM 614 C C . ALA A 1 86 ? 7.642 1.341 9.654 1.00 91.62 86 ALA A C 1
ATOM 616 O O . ALA A 1 86 ? 6.936 1.366 10.654 1.00 91.62 86 ALA A O 1
ATOM 617 N N . LEU A 1 87 ? 7.409 2.161 8.622 1.00 93.75 87 LEU A N 1
ATOM 618 C CA . LEU A 1 87 ? 6.324 3.150 8.641 1.00 93.75 87 LEU A CA 1
ATOM 619 C C . LEU A 1 87 ? 4.937 2.508 8.725 1.00 93.75 87 LEU A C 1
ATOM 621 O O . LEU A 1 87 ? 4.041 3.106 9.312 1.00 93.75 87 LEU A O 1
ATOM 625 N N . VAL A 1 88 ? 4.740 1.328 8.129 1.00 93.50 88 VAL A N 1
ATOM 626 C CA . VAL A 1 88 ? 3.470 0.593 8.214 1.00 93.50 88 VAL A CA 1
ATOM 627 C C . VAL A 1 88 ? 3.296 -0.046 9.592 1.00 93.50 88 VAL A C 1
ATOM 629 O O . VAL A 1 88 ? 2.199 0.013 10.135 1.00 93.50 88 VAL A O 1
ATOM 632 N N . GLU A 1 89 ? 4.354 -0.608 10.176 1.00 92.12 89 GLU A N 1
ATOM 633 C CA . GLU A 1 89 ? 4.339 -1.224 11.512 1.00 92.12 89 GLU A CA 1
ATOM 634 C C . GLU A 1 89 ? 4.032 -0.218 12.634 1.00 92.12 89 GLU A C 1
ATOM 636 O O . GLU A 1 89 ? 3.414 -0.587 13.632 1.00 92.12 89 GLU A O 1
ATOM 641 N N . GLU A 1 90 ? 4.388 1.057 12.451 1.00 93.62 90 GLU A N 1
ATOM 642 C CA . GLU A 1 90 ? 4.007 2.154 13.356 1.00 93.62 90 GLU A CA 1
ATOM 643 C C . GLU A 1 90 ? 2.498 2.475 13.314 1.00 93.62 90 GLU A C 1
ATOM 645 O O . GLU A 1 90 ? 1.972 3.136 14.213 1.00 93.62 90 GLU A O 1
ATOM 650 N N . GLN A 1 91 ? 1.766 2.010 12.293 1.00 92.56 91 GLN A N 1
ATOM 651 C CA . GLN A 1 91 ? 0.331 2.265 12.182 1.00 92.56 91 GLN A CA 1
ATOM 652 C C . GLN A 1 91 ? -0.484 1.184 12.911 1.00 92.56 91 GLN A C 1
ATOM 654 O O . GLN A 1 91 ? -0.296 -0.014 12.669 1.00 92.56 91 GLN A O 1
ATOM 659 N N . PRO A 1 92 ? -1.463 1.562 13.754 1.00 89.50 92 PRO A N 1
ATOM 660 C CA . PRO A 1 92 ? -2.245 0.602 14.527 1.00 89.50 92 PRO A CA 1
ATOM 661 C C . PRO A 1 92 ? -2.975 -0.438 13.664 1.00 89.50 92 PRO A C 1
ATOM 663 O O . PRO A 1 92 ? -3.943 -0.137 12.967 1.00 89.50 92 PRO A O 1
ATOM 666 N N . GLY A 1 93 ? -2.539 -1.696 13.762 1.00 88.12 93 GLY A N 1
ATOM 667 C CA . GLY A 1 93 ? -3.171 -2.826 13.077 1.00 88.12 93 GLY A CA 1
ATOM 668 C C . GLY A 1 93 ? -2.996 -2.827 11.558 1.00 88.12 93 GLY A C 1
ATOM 669 O O . GLY A 1 93 ? -3.686 -3.597 10.886 1.00 88.12 93 GLY A O 1
ATOM 670 N N . ALA A 1 94 ? -2.112 -1.985 11.015 1.00 91.62 94 ALA A N 1
ATOM 671 C CA . ALA A 1 94 ? -1.807 -2.008 9.597 1.00 91.62 94 ALA A CA 1
ATOM 672 C C . ALA A 1 94 ? -0.888 -3.179 9.240 1.00 91.62 94 ALA A C 1
ATOM 674 O O . ALA A 1 94 ? -0.123 -3.688 10.058 1.00 91.62 94 ALA A O 1
ATOM 675 N N . THR A 1 95 ? -0.968 -3.614 7.989 1.00 92.12 95 THR A N 1
ATOM 676 C CA . THR A 1 95 ? -0.129 -4.680 7.442 1.00 92.12 95 THR A CA 1
ATOM 677 C C . THR A 1 95 ? 0.329 -4.310 6.042 1.00 92.12 95 THR A C 1
ATOM 679 O O . THR A 1 95 ? -0.339 -3.546 5.342 1.00 92.12 95 THR A O 1
ATOM 682 N N . ILE A 1 96 ? 1.467 -4.861 5.623 1.00 92.31 96 ILE A N 1
ATOM 683 C CA . ILE A 1 96 ? 1.960 -4.744 4.253 1.00 92.31 96 ILE A CA 1
ATOM 684 C C . ILE A 1 96 ? 2.252 -6.126 3.671 1.00 92.31 96 ILE A C 1
ATOM 686 O O . ILE A 1 96 ? 2.843 -6.981 4.326 1.00 92.31 96 ILE A O 1
ATOM 690 N N . ALA A 1 97 ? 1.848 -6.330 2.422 1.00 91.25 97 ALA A N 1
ATOM 691 C CA . ALA A 1 97 ? 2.160 -7.509 1.630 1.00 91.25 97 ALA A CA 1
ATOM 692 C C . ALA A 1 97 ? 2.755 -7.097 0.282 1.00 91.25 97 ALA A C 1
ATOM 694 O O . ALA A 1 97 ? 2.453 -6.026 -0.251 1.00 91.25 97 ALA A O 1
ATOM 695 N N . VAL A 1 98 ? 3.592 -7.966 -0.280 1.00 89.38 98 VAL A N 1
ATOM 696 C CA . VAL A 1 98 ? 4.182 -7.786 -1.606 1.00 89.38 98 VAL A CA 1
ATOM 697 C C . VAL A 1 98 ? 3.981 -9.047 -2.435 1.00 89.38 98 VAL A C 1
ATOM 699 O O . VAL A 1 98 ? 4.247 -10.160 -1.987 1.00 89.38 98 VAL A O 1
ATOM 702 N N . GLU A 1 99 ? 3.524 -8.857 -3.664 1.00 87.62 99 GLU A N 1
ATOM 703 C CA . GLU A 1 99 ? 3.410 -9.890 -4.684 1.00 87.62 99 GLU A CA 1
ATOM 704 C C . GLU A 1 99 ? 4.230 -9.438 -5.894 1.00 87.62 99 GLU A C 1
ATOM 706 O O . GLU A 1 99 ? 3.965 -8.386 -6.472 1.00 87.62 99 GLU A O 1
ATOM 711 N N . SER A 1 100 ? 5.241 -10.208 -6.291 1.00 83.50 100 SER A N 1
ATOM 712 C CA . SER A 1 100 ? 6.061 -9.896 -7.465 1.00 83.50 100 SER A CA 1
ATOM 713 C C . SER A 1 100 ? 6.292 -11.145 -8.299 1.00 83.50 100 SER A C 1
ATOM 715 O O . SER A 1 100 ? 6.465 -12.240 -7.764 1.00 83.50 100 SER A O 1
ATOM 717 N N . ALA A 1 101 ? 6.286 -10.981 -9.620 1.00 78.88 101 ALA A N 1
ATOM 718 C CA . ALA A 1 101 ? 6.646 -12.042 -10.546 1.00 78.88 101 ALA A CA 1
ATOM 719 C C . ALA A 1 101 ? 7.423 -11.477 -11.749 1.00 78.88 101 ALA A C 1
ATOM 721 O O . ALA A 1 101 ? 7.034 -10.437 -12.303 1.00 78.88 101 ALA A O 1
ATOM 722 N N . PRO A 1 102 ? 8.483 -12.174 -12.214 1.00 73.25 102 PRO A N 1
ATOM 723 C CA . PRO A 1 102 ? 9.251 -11.753 -13.381 1.00 73.25 102 PRO A CA 1
ATOM 724 C C . PRO A 1 102 ? 8.349 -11.487 -14.588 1.00 73.25 102 PRO A C 1
ATOM 726 O O . PRO A 1 102 ? 7.472 -12.292 -14.908 1.00 73.25 102 PRO A O 1
ATOM 729 N N . ARG A 1 103 ? 8.567 -10.352 -15.266 1.00 71.88 103 ARG A N 1
ATOM 730 C CA . ARG A 1 103 ? 7.790 -9.896 -16.438 1.00 71.88 103 ARG A CA 1
ATOM 731 C C . ARG A 1 103 ? 6.285 -9.686 -16.202 1.00 71.88 103 ARG A C 1
ATOM 733 O O . ARG A 1 103 ? 5.564 -9.428 -17.160 1.00 71.88 103 ARG A O 1
ATOM 740 N N . ARG A 1 104 ? 5.796 -9.783 -14.961 1.00 76.31 104 ARG A N 1
ATOM 741 C CA . ARG A 1 104 ? 4.411 -9.447 -14.584 1.00 76.31 104 ARG A CA 1
ATOM 742 C C . ARG A 1 104 ? 4.327 -8.156 -13.785 1.00 76.31 104 ARG A C 1
ATOM 744 O O . ARG A 1 104 ? 3.328 -7.456 -13.904 1.00 76.31 104 ARG A O 1
ATOM 751 N N . GLY A 1 105 ? 5.388 -7.819 -13.054 1.00 83.25 105 GLY A N 1
ATOM 752 C CA . GLY A 1 105 ? 5.441 -6.613 -12.239 1.00 83.25 105 GLY A CA 1
ATOM 753 C C . GLY A 1 105 ? 5.467 -6.911 -10.746 1.00 83.25 105 GLY A C 1
ATOM 754 O O . GLY A 1 105 ? 5.663 -8.057 -10.333 1.00 83.25 105 GLY A O 1
ATOM 755 N N . THR A 1 106 ? 5.253 -5.866 -9.954 1.00 87.06 106 THR A N 1
ATOM 756 C CA . THR A 1 106 ? 5.227 -5.921 -8.489 1.00 87.06 106 THR A CA 1
ATOM 757 C C . THR A 1 106 ? 4.008 -5.169 -7.978 1.00 87.06 106 THR A C 1
ATOM 759 O O . THR A 1 106 ? 3.730 -4.064 -8.435 1.00 87.06 106 THR A O 1
ATOM 762 N N . THR A 1 107 ? 3.300 -5.757 -7.019 1.00 90.75 107 THR A N 1
ATOM 763 C CA . THR A 1 107 ? 2.166 -5.158 -6.315 1.00 90.75 107 THR A CA 1
ATOM 764 C C . THR A 1 107 ? 2.459 -5.128 -4.825 1.00 90.75 107 THR A C 1
ATOM 766 O O . THR A 1 107 ? 2.695 -6.168 -4.215 1.00 90.75 107 THR A O 1
ATOM 769 N N . PHE A 1 108 ? 2.421 -3.938 -4.239 1.00 92.44 108 PHE A N 1
ATOM 770 C CA . PHE A 1 108 ? 2.416 -3.739 -2.795 1.00 92.44 108 PHE A CA 1
ATOM 771 C C . PHE A 1 108 ? 0.986 -3.495 -2.332 1.00 92.44 108 PHE A C 1
ATOM 773 O O . PHE A 1 108 ? 0.263 -2.724 -2.962 1.00 92.44 108 PHE A O 1
ATOM 780 N N . ARG A 1 109 ? 0.586 -4.128 -1.230 1.00 93.94 109 ARG A N 1
ATOM 781 C CA . ARG A 1 109 ? -0.717 -3.927 -0.592 1.00 93.94 109 ARG A CA 1
ATOM 782 C C . ARG A 1 109 ? -0.507 -3.497 0.846 1.00 93.94 109 ARG A C 1
ATOM 784 O O . ARG A 1 109 ? 0.082 -4.247 1.616 1.00 93.94 109 ARG A O 1
ATOM 791 N N . VAL A 1 110 ? -0.995 -2.315 1.198 1.00 93.62 110 VAL A N 1
ATOM 792 C CA . VAL A 1 110 ? -1.037 -1.812 2.572 1.00 93.62 110 VAL A CA 1
ATOM 793 C C . VAL A 1 110 ? -2.481 -1.888 3.041 1.00 93.62 110 VAL A C 1
ATOM 795 O O . VAL A 1 110 ? -3.347 -1.234 2.466 1.00 93.62 110 VAL A O 1
ATOM 798 N N . ALA A 1 111 ? -2.753 -2.699 4.055 1.00 92.81 111 ALA A N 1
ATOM 799 C CA . ALA A 1 111 ? -4.088 -2.883 4.607 1.00 92.81 111 ALA A CA 1
ATOM 800 C C . ALA A 1 111 ? -4.174 -2.242 5.991 1.00 92.81 111 ALA A C 1
ATOM 802 O O . ALA A 1 111 ? -3.322 -2.494 6.839 1.00 92.81 111 ALA A O 1
ATOM 803 N N . MET A 1 112 ? -5.202 -1.427 6.215 1.00 92.12 112 MET A N 1
ATOM 804 C CA . MET A 1 112 ? -5.433 -0.681 7.451 1.00 92.12 112 MET A CA 1
ATOM 805 C C . MET A 1 112 ? -6.851 -0.946 7.975 1.00 92.12 112 MET A C 1
ATOM 807 O O . MET A 1 112 ? -7.798 -0.966 7.180 1.00 92.12 112 MET A O 1
ATOM 811 N N . PRO A 1 113 ? -7.044 -1.131 9.292 1.00 90.50 113 PRO A N 1
ATOM 812 C CA . PRO A 1 113 ? -8.375 -1.210 9.877 1.00 90.50 113 PRO A CA 1
ATOM 813 C C . PRO A 1 113 ? -9.098 0.131 9.715 1.00 90.50 113 PRO A C 1
ATOM 815 O O . PRO A 1 113 ? -8.570 1.181 10.091 1.00 90.50 113 PRO A O 1
ATOM 818 N N . ALA A 1 114 ? -10.307 0.100 9.160 1.00 90.19 114 ALA A N 1
ATOM 819 C CA . ALA A 1 114 ? -11.178 1.267 9.149 1.00 90.19 114 ALA A CA 1
ATOM 820 C C . ALA A 1 114 ? -11.625 1.606 10.577 1.00 90.19 114 ALA A C 1
ATOM 822 O O . ALA A 1 114 ? -11.699 0.726 11.435 1.00 90.19 114 ALA A O 1
ATOM 823 N N . VAL A 1 115 ? -11.989 2.859 10.825 1.00 86.38 115 VAL A N 1
ATOM 824 C CA . VAL A 1 115 ? -12.684 3.260 12.051 1.00 86.38 115 VAL A CA 1
ATOM 825 C C . VAL A 1 115 ? -14.087 3.750 11.757 1.00 86.38 115 VAL A C 1
ATOM 827 O O . VAL A 1 115 ? -14.385 4.218 10.659 1.00 86.38 115 VAL A O 1
ATOM 830 N N . GLU A 1 116 ? -14.965 3.606 12.747 1.00 72.81 116 GLU A N 1
ATOM 831 C CA . GLU A 1 116 ? -16.301 4.183 12.688 1.00 72.81 116 GLU A CA 1
ATOM 832 C C . GLU A 1 116 ? -16.196 5.715 12.687 1.00 72.81 116 GLU A C 1
ATOM 834 O O . GLU A 1 116 ? -15.679 6.323 13.624 1.00 72.81 116 GLU A O 1
ATOM 839 N N . GLY A 1 117 ? -16.662 6.330 11.603 1.00 63.81 117 GLY A N 1
ATOM 840 C CA . GLY A 1 117 ? -16.683 7.776 11.404 1.00 63.81 117 GLY A CA 1
ATOM 841 C C . GLY A 1 117 ? -16.837 8.123 9.924 1.00 63.81 117 GLY A C 1
ATOM 842 O O . GLY A 1 117 ? -16.419 7.358 9.057 1.00 63.81 117 GLY A O 1
ATOM 843 N N . GLU A 1 118 ? -17.449 9.264 9.615 1.00 54.38 118 GLU A N 1
ATOM 844 C CA . GLU A 1 118 ? -17.342 9.855 8.277 1.00 54.38 118 GLU A CA 1
ATOM 845 C C . GLU A 1 118 ? -15.946 10.462 8.117 1.00 54.38 1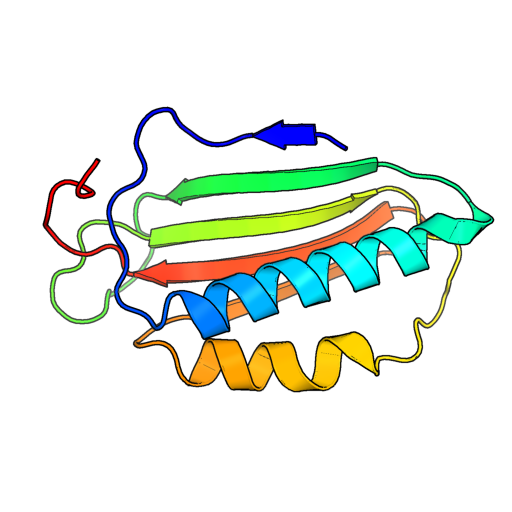18 GLU A C 1
ATOM 847 O O . GLU A 1 118 ? -15.426 11.097 9.039 1.00 54.38 118 GLU A O 1
ATOM 852 N N . SER A 1 119 ? -15.327 10.269 6.950 1.00 50.38 119 SER A N 1
ATOM 853 C CA . SER A 1 119 ? -14.126 11.022 6.586 1.00 50.38 119 SER A CA 1
ATOM 854 C C . SER A 1 119 ? -14.454 12.518 6.685 1.00 50.38 119 SER A C 1
ATOM 856 O O . SER A 1 119 ? -15.412 12.945 6.036 1.00 50.38 119 SER A O 1
ATOM 858 N N . PRO A 1 120 ? -13.721 13.325 7.478 1.00 46.00 120 PRO A N 1
ATOM 859 C CA . PRO A 1 120 ? -13.893 14.766 7.418 1.00 46.00 120 PRO A CA 1
ATOM 860 C C . PRO A 1 120 ? -13.485 15.202 6.008 1.00 46.00 120 PRO A C 1
ATOM 862 O O . PRO A 1 120 ? -12.373 14.902 5.568 1.00 46.00 120 PRO A O 1
ATOM 865 N N . GLY A 1 121 ? -14.443 15.790 5.288 1.00 44.56 121 GLY A N 1
ATOM 866 C CA . GLY A 1 121 ? -14.266 16.282 3.920 1.00 44.56 121 GLY A CA 1
ATOM 867 C C . GLY A 1 121 ? -13.219 17.377 3.792 1.00 44.56 121 GLY A C 1
ATOM 868 O O . GLY A 1 121 ? -12.879 18.015 4.816 1.00 44.56 121 GLY A O 1
#

Radius of gyration: 14.9 Å; chains: 1; bounding box: 36×29×38 Å